Protein AF-A0A812X674-F1 (afdb_monomer_lite)

Secondary structure (DSSP, 8-state):
---TTS-TT-EEEEEEEEEEEESTT-S-EEEEEEEEEEEEEGGGTEEEEEEEEEEEE--TTSTTTTSPPPSS-HHHHHHHHHHH---S-GGGG---

pLDDT: mean 86.07, std 13.34, range [55.0, 98.06]

Sequence (96 aa):
MEVPHLPATARCLAGIGEQTVAKFREDRGNRVRIHAAAIRLPDVSTDILITLNDPVHVDPDSSSAEAPVPSEPAEDVFRMLLRSFRITDWGLFGEG

Radius of gyration: 17.02 Å; chains: 1; bounding box: 37×28×46 Å

Foldseek 3Di:
DDQPQDDPQKDKDKDKDWDFDDPPPDPFTWIKIKTWMWIDDVVLRDIDIDIDIQGPGGRCPDPCNPPDHDPDDSVVVVVVCSHPDHDPDPCVSPDD

Structure (mmCIF, N/CA/C/O backbone):
data_AF-A0A812X674-F1
#
_entry.id   AF-A0A812X674-F1
#
loop_
_atom_site.group_PDB
_atom_site.id
_atom_site.type_symbol
_atom_site.label_atom_id
_atom_site.label_alt_id
_atom_site.label_comp_id
_atom_site.label_asym_id
_atom_site.label_entity_id
_atom_site.label_seq_id
_atom_site.pdbx_PDB_ins_code
_atom_site.Cartn_x
_atom_site.Cartn_y
_atom_site.Cartn_z
_atom_site.occupancy
_atom_site.B_iso_or_equiv
_atom_site.auth_seq_id
_atom_site.auth_comp_id
_atom_site.auth_asym_id
_atom_site.auth_atom_id
_atom_site.pdbx_PDB_model_num
ATOM 1 N N . MET A 1 1 ? -4.366 -9.784 -0.457 1.00 69.62 1 MET A N 1
ATOM 2 C CA . MET A 1 1 ? -3.163 -9.824 0.404 1.00 69.62 1 MET A CA 1
ATOM 3 C C . MET A 1 1 ? -3.586 -9.538 1.830 1.00 69.62 1 MET A C 1
ATOM 5 O O . MET A 1 1 ? -4.564 -8.825 2.013 1.00 69.62 1 MET A O 1
ATOM 9 N N . GLU A 1 2 ? -2.925 -10.139 2.812 1.00 84.62 2 GLU A N 1
ATOM 10 C CA . GLU A 1 2 ? -3.376 -10.130 4.209 1.00 84.62 2 GLU A CA 1
ATOM 11 C C . GLU A 1 2 ? -2.681 -9.038 5.027 1.00 84.62 2 GLU A C 1
ATOM 13 O O . GLU A 1 2 ? -1.499 -8.770 4.826 1.00 84.62 2 GLU A O 1
ATOM 18 N N . VAL A 1 3 ? -3.427 -8.446 5.963 1.00 93.69 3 VAL A N 1
ATOM 19 C CA . VAL A 1 3 ? -2.968 -7.451 6.948 1.00 93.69 3 VAL A CA 1
ATOM 20 C C . VAL A 1 3 ? -3.376 -7.929 8.351 1.00 93.69 3 VAL A C 1
ATOM 22 O O . VAL A 1 3 ? -4.321 -7.412 8.944 1.00 93.69 3 VAL A O 1
ATOM 25 N N . PRO A 1 4 ? -2.732 -8.992 8.867 1.00 96.31 4 PRO A N 1
ATOM 26 C CA . PRO A 1 4 ? -3.245 -9.789 9.988 1.00 96.31 4 PRO A CA 1
ATOM 27 C C . PRO A 1 4 ? -3.259 -9.053 11.334 1.00 96.31 4 PRO A C 1
ATOM 29 O O . PRO A 1 4 ? -3.889 -9.519 12.278 1.00 96.31 4 PRO A O 1
ATOM 32 N N . HIS A 1 5 ? -2.565 -7.920 11.438 1.00 97.25 5 HIS A N 1
ATOM 33 C CA . HIS A 1 5 ? -2.473 -7.130 12.666 1.00 97.25 5 HIS A CA 1
ATOM 34 C C . HIS A 1 5 ? -3.416 -5.919 12.684 1.00 97.25 5 HIS A C 1
ATOM 36 O O . HIS A 1 5 ? -3.292 -5.064 13.561 1.00 97.25 5 HIS A O 1
ATOM 42 N N . LEU A 1 6 ? -4.337 -5.827 11.721 1.00 96.44 6 LEU A N 1
ATOM 43 C CA . LEU A 1 6 ? -5.367 -4.792 11.681 1.00 96.44 6 LEU A CA 1
ATOM 44 C C . LEU A 1 6 ? -6.723 -5.334 12.165 1.00 96.44 6 LEU A C 1
ATOM 46 O O . LEU A 1 6 ? -6.955 -6.544 12.112 1.00 96.44 6 LEU A O 1
ATOM 50 N N . PRO A 1 7 ? -7.636 -4.459 12.628 1.00 95.44 7 PRO A N 1
ATOM 51 C CA . PRO A 1 7 ? -8.975 -4.859 13.049 1.00 95.44 7 PRO A CA 1
ATOM 52 C C . PRO A 1 7 ? -9.740 -5.586 11.938 1.00 95.44 7 PRO A C 1
ATOM 54 O O . PRO A 1 7 ? -9.560 -5.303 10.755 1.00 95.44 7 PRO A O 1
ATOM 57 N N . ALA A 1 8 ? -10.671 -6.470 12.305 1.00 95.12 8 ALA A N 1
ATOM 58 C CA . ALA A 1 8 ? -11.497 -7.212 11.341 1.00 95.12 8 ALA A CA 1
ATOM 59 C C . ALA A 1 8 ? -12.391 -6.307 10.458 1.00 95.12 8 ALA A C 1
ATOM 61 O O . ALA A 1 8 ? -12.879 -6.721 9.401 1.00 95.12 8 ALA A O 1
ATOM 62 N N . THR A 1 9 ? -12.615 -5.063 10.882 1.00 96.06 9 THR A N 1
ATOM 63 C CA . THR A 1 9 ? -13.310 -4.007 10.132 1.00 96.06 9 THR A CA 1
ATOM 64 C C . THR A 1 9 ? -12.452 -3.422 9.009 1.00 96.06 9 THR A C 1
ATOM 66 O O . THR A 1 9 ? -13.003 -2.903 8.036 1.00 96.06 9 THR A O 1
ATOM 69 N N . ALA A 1 10 ? -11.124 -3.556 9.079 1.00 96.56 10 ALA A N 1
ATOM 70 C CA . ALA A 1 10 ? -10.218 -3.065 8.055 1.00 96.56 10 ALA A CA 1
ATOM 71 C C . ALA A 1 10 ? -10.444 -3.780 6.715 1.00 96.56 10 ALA A C 1
ATOM 73 O O . ALA A 1 10 ? -10.820 -4.957 6.645 1.00 96.56 10 ALA A O 1
ATOM 74 N N . ARG A 1 11 ? -10.214 -3.063 5.615 1.00 95.88 11 ARG A N 1
ATOM 75 C CA . ARG A 1 11 ? -10.278 -3.617 4.255 1.00 95.88 11 ARG A CA 1
ATOM 76 C C . ARG A 1 11 ? -8.993 -3.284 3.530 1.00 95.88 11 ARG A C 1
ATOM 78 O O . ARG A 1 11 ? -8.599 -2.129 3.511 1.00 95.88 11 ARG A O 1
ATOM 85 N N . CYS A 1 12 ? -8.363 -4.283 2.924 1.00 96.69 12 CYS A N 1
ATOM 86 C CA . CYS A 1 12 ? -7.130 -4.113 2.165 1.00 96.69 12 CYS A CA 1
ATOM 87 C C . CYS A 1 12 ? -7.355 -4.551 0.718 1.00 96.69 12 CYS A C 1
ATOM 89 O O . CYS A 1 12 ? -7.704 -5.704 0.456 1.00 96.69 12 CYS A O 1
ATOM 91 N N . LEU A 1 13 ? -7.147 -3.626 -0.214 1.00 97.06 13 LEU A N 1
ATOM 92 C CA . LEU A 1 13 ? -7.087 -3.888 -1.646 1.00 97.06 13 LEU A CA 1
ATOM 93 C C . LEU A 1 13 ? -5.645 -3.710 -2.085 1.00 97.06 13 LEU A C 1
ATOM 95 O O . LEU A 1 13 ? -5.045 -2.681 -1.795 1.00 97.06 13 LEU A O 1
ATOM 99 N N . ALA A 1 14 ? -5.092 -4.691 -2.787 1.00 96.19 14 ALA A N 1
ATOM 100 C CA . ALA A 1 14 ? -3.734 -4.607 -3.296 1.00 96.19 14 ALA A CA 1
ATOM 101 C C . ALA A 1 14 ? -3.693 -4.942 -4.781 1.00 96.19 14 ALA A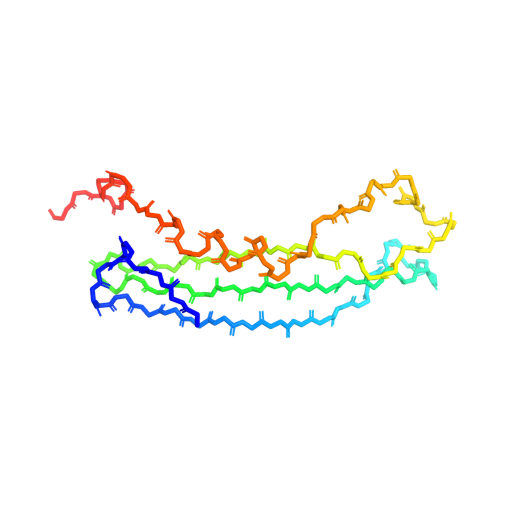 C 1
ATOM 103 O O . ALA A 1 14 ? -4.450 -5.790 -5.254 1.00 96.19 14 ALA A O 1
ATOM 104 N N . GLY A 1 15 ? -2.794 -4.277 -5.495 1.00 95.38 15 GLY A N 1
ATOM 105 C CA . GLY A 1 15 ? -2.618 -4.430 -6.926 1.00 95.38 15 GLY A CA 1
ATOM 106 C C . GLY A 1 15 ? -1.205 -4.077 -7.357 1.00 95.38 15 GLY A C 1
ATOM 107 O O . GLY A 1 15 ? -0.409 -3.536 -6.589 1.00 95.38 15 GLY A O 1
ATOM 108 N N . ILE A 1 16 ? -0.906 -4.413 -8.603 1.00 95.75 16 ILE A N 1
ATOM 109 C CA . ILE A 1 16 ? 0.367 -4.119 -9.246 1.00 95.75 16 ILE A CA 1
ATOM 110 C C . ILE A 1 16 ? 0.043 -3.398 -10.550 1.00 95.75 16 ILE A C 1
ATOM 112 O O . ILE A 1 16 ? -0.824 -3.839 -11.303 1.00 95.75 16 ILE A O 1
ATOM 116 N N . GLY A 1 17 ? 0.723 -2.288 -10.798 1.00 93.88 17 GLY A N 1
ATOM 117 C CA . GLY A 1 17 ? 0.649 -1.543 -12.049 1.00 93.88 17 GLY A CA 1
ATOM 118 C C . GLY A 1 17 ? 2.044 -1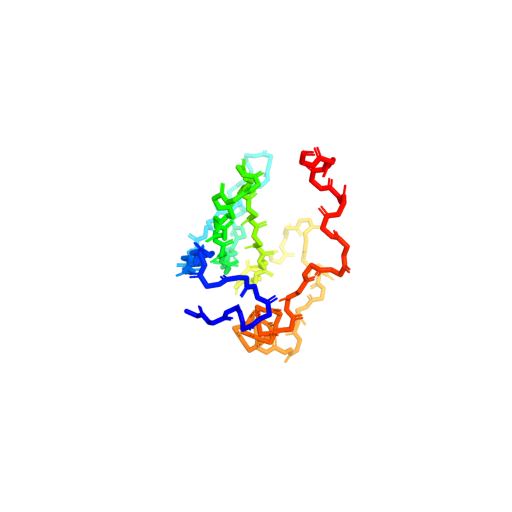.276 -12.588 1.00 93.88 17 GLY A C 1
ATOM 119 O O . GLY A 1 17 ? 3.020 -1.352 -11.851 1.00 93.88 17 GLY A O 1
ATOM 120 N N . GLU A 1 18 ? 2.155 -0.956 -13.869 1.00 92.06 18 GLU A N 1
ATOM 121 C CA . GLU A 1 18 ? 3.407 -0.495 -14.460 1.00 92.06 18 GLU A CA 1
ATOM 122 C C . GLU A 1 18 ? 3.177 0.865 -15.107 1.00 92.06 18 GLU A C 1
ATOM 124 O O . GLU A 1 18 ? 2.151 1.092 -15.749 1.00 92.06 18 GLU A O 1
ATOM 129 N N . GLN A 1 19 ? 4.126 1.773 -14.919 1.00 88.50 19 GLN A N 1
ATOM 130 C CA . GLN A 1 19 ? 4.102 3.106 -15.497 1.00 88.50 19 GLN A CA 1
ATOM 131 C C . GLN A 1 19 ? 5.411 3.390 -16.228 1.00 88.50 19 GLN A C 1
ATOM 133 O O . GLN A 1 19 ? 6.486 2.966 -15.803 1.00 88.50 19 GLN A O 1
ATOM 138 N N . THR A 1 20 ? 5.316 4.145 -17.319 1.00 84.81 20 THR A N 1
ATOM 139 C CA . THR A 1 20 ? 6.481 4.736 -17.983 1.00 84.81 20 THR A CA 1
ATOM 140 C C . THR A 1 20 ? 6.594 6.183 -17.529 1.00 84.81 20 THR A C 1
ATOM 142 O O . THR A 1 20 ? 5.669 6.969 -17.728 1.00 84.81 20 THR A O 1
ATOM 145 N N . VAL A 1 21 ? 7.710 6.526 -16.890 1.00 78.69 21 VAL A N 1
ATOM 146 C CA . VAL A 1 21 ? 7.964 7.852 -16.326 1.00 78.69 21 VAL A CA 1
ATOM 147 C C . VAL A 1 21 ? 9.113 8.499 -17.084 1.00 78.69 21 VAL A C 1
ATOM 149 O O . VAL A 1 21 ? 10.253 8.049 -16.996 1.00 78.69 21 VAL A O 1
ATOM 152 N N . ALA A 1 22 ? 8.809 9.580 -17.798 1.00 70.50 22 ALA A N 1
ATOM 153 C CA . ALA A 1 22 ? 9.800 10.470 -18.387 1.00 70.50 22 ALA A CA 1
ATOM 154 C C . ALA A 1 22 ? 9.943 11.719 -17.507 1.00 70.50 22 ALA A C 1
ATOM 156 O O . ALA A 1 22 ? 8.948 12.364 -17.165 1.00 70.50 22 ALA A O 1
ATOM 157 N N . LYS A 1 23 ? 11.173 12.075 -17.124 1.00 63.47 23 LYS A N 1
ATOM 158 C CA . LYS A 1 23 ? 11.448 13.360 -16.464 1.00 63.47 23 LYS A CA 1
ATOM 159 C C . LYS A 1 23 ? 11.667 14.437 -17.545 1.00 63.47 23 LYS A C 1
ATOM 161 O O . LYS A 1 23 ? 12.161 14.149 -18.626 1.00 63.47 23 LYS A O 1
ATOM 166 N N . PHE A 1 24 ? 11.248 15.675 -17.274 1.00 58.34 24 PHE A N 1
ATOM 167 C CA . PHE A 1 24 ? 11.587 16.884 -18.056 1.00 58.34 24 PHE A CA 1
ATOM 168 C C . PHE A 1 24 ? 11.294 16.898 -19.577 1.00 58.34 24 PHE A C 1
ATOM 170 O O . PHE A 1 24 ? 11.919 17.674 -20.292 1.00 58.34 24 PHE A O 1
ATOM 177 N N . ARG A 1 25 ? 10.295 16.146 -20.071 1.00 56.25 25 ARG A N 1
ATOM 178 C CA . ARG A 1 25 ? 9.970 16.013 -21.518 1.00 56.25 25 ARG A CA 1
ATOM 179 C C . ARG A 1 25 ? 11.065 15.340 -22.358 1.00 56.25 25 ARG A C 1
ATOM 181 O O . ARG A 1 25 ? 11.103 15.526 -23.570 1.00 56.25 25 ARG A O 1
ATOM 188 N N . GLU A 1 26 ? 11.943 14.568 -21.739 1.00 56.09 26 GLU A N 1
ATOM 189 C CA . GLU A 1 26 ? 12.881 13.725 -22.475 1.00 56.09 26 GLU A CA 1
ATOM 190 C C . GLU A 1 26 ? 12.140 12.501 -23.040 1.00 56.09 26 GLU A C 1
ATOM 192 O O . GLU A 1 26 ? 11.275 11.942 -22.368 1.00 56.09 26 GLU A O 1
ATOM 197 N N . ASP A 1 27 ? 12.509 12.021 -24.232 1.00 59.88 27 ASP A N 1
ATOM 198 C CA . ASP A 1 27 ? 11.982 10.772 -24.828 1.00 59.88 27 ASP A CA 1
ATOM 199 C C . ASP A 1 27 ? 12.485 9.495 -24.098 1.00 59.88 27 ASP A C 1
ATOM 201 O O . ASP A 1 27 ? 12.449 8.385 -24.627 1.00 59.88 27 ASP A O 1
ATOM 205 N N . ARG A 1 28 ? 12.978 9.650 -22.863 1.00 64.25 28 ARG A N 1
ATOM 206 C CA . ARG A 1 28 ? 13.695 8.660 -22.050 1.00 64.25 28 ARG A CA 1
ATOM 207 C C . ARG A 1 28 ? 12.779 8.165 -20.928 1.00 64.25 28 ARG A C 1
ATOM 209 O O . ARG A 1 28 ? 12.764 8.701 -19.819 1.00 64.25 28 ARG A O 1
ATOM 216 N N . GLY A 1 29 ? 11.938 7.183 -21.242 1.00 68.12 29 GLY A N 1
ATOM 217 C CA . GLY A 1 29 ? 10.957 6.634 -20.305 1.00 68.12 29 GLY A CA 1
ATOM 218 C C . GLY A 1 29 ? 11.533 5.526 -19.423 1.00 68.12 29 GLY A C 1
ATOM 219 O O . GLY A 1 29 ? 11.761 4.416 -19.898 1.00 68.12 29 GLY A O 1
ATOM 220 N N . ASN A 1 30 ? 11.674 5.777 -18.120 1.00 77.62 30 ASN A N 1
ATOM 221 C CA . ASN A 1 30 ? 11.962 4.718 -17.152 1.00 77.62 30 ASN A CA 1
ATOM 222 C C . ASN A 1 30 ? 10.681 3.924 -16.877 1.00 77.62 30 ASN A C 1
ATOM 224 O O . ASN A 1 30 ? 9.644 4.508 -16.552 1.00 77.62 30 ASN A O 1
ATOM 228 N N . ARG A 1 31 ? 10.736 2.595 -16.984 1.00 84.00 31 ARG A N 1
ATOM 229 C CA . ARG A 1 31 ? 9.600 1.727 -16.647 1.00 84.00 31 ARG A CA 1
ATOM 230 C C . ARG A 1 31 ? 9.696 1.331 -15.187 1.00 84.00 31 ARG A C 1
ATOM 232 O O . ARG A 1 31 ? 10.675 0.718 -14.762 1.00 84.00 31 ARG A O 1
ATOM 239 N N . VAL A 1 32 ? 8.663 1.665 -14.429 1.00 88.38 32 VAL A N 1
ATOM 240 C CA . VAL A 1 32 ? 8.570 1.375 -13.001 1.00 88.38 32 VAL A CA 1
ATOM 241 C C . VAL A 1 32 ? 7.305 0.573 -12.765 1.00 88.38 32 VAL A C 1
ATOM 243 O O . VAL A 1 32 ? 6.203 1.021 -13.084 1.00 88.38 32 VAL A O 1
ATOM 246 N N . ARG A 1 33 ? 7.461 -0.613 -12.190 1.00 92.31 33 ARG A N 1
ATOM 247 C CA . ARG A 1 33 ? 6.361 -1.374 -11.619 1.00 92.31 33 ARG A CA 1
ATOM 248 C C . ARG A 1 33 ? 6.081 -0.823 -10.228 1.00 92.31 33 ARG A C 1
ATOM 250 O O . ARG A 1 33 ? 6.991 -0.528 -9.465 1.00 92.31 33 ARG A O 1
ATOM 257 N N . ILE A 1 34 ? 4.814 -0.646 -9.900 1.00 94.56 34 ILE A N 1
ATOM 258 C CA . ILE A 1 34 ? 4.364 -0.189 -8.594 1.00 94.56 34 ILE A CA 1
ATOM 259 C C . ILE A 1 34 ? 3.512 -1.291 -7.996 1.00 94.56 34 ILE A C 1
ATOM 261 O O . ILE A 1 34 ? 2.477 -1.658 -8.552 1.00 94.56 34 ILE A O 1
ATOM 265 N N . HIS A 1 35 ? 3.923 -1.771 -6.831 1.00 96.31 35 HIS A N 1
ATOM 266 C CA . HIS A 1 35 ? 3.061 -2.544 -5.955 1.00 96.31 35 HIS A CA 1
ATOM 267 C C . HIS A 1 35 ? 2.336 -1.564 -5.034 1.00 96.31 35 HIS A C 1
ATOM 269 O O . HIS A 1 35 ? 2.981 -0.753 -4.371 1.00 96.31 35 HIS A O 1
ATOM 275 N N . ALA A 1 36 ? 1.008 -1.608 -5.005 1.00 97.44 36 ALA A N 1
ATOM 276 C CA . ALA A 1 36 ? 0.192 -0.691 -4.221 1.00 97.44 36 ALA A CA 1
ATOM 277 C C . ALA A 1 36 ? -0.812 -1.449 -3.352 1.00 97.44 36 ALA A C 1
ATOM 279 O O . ALA A 1 36 ? -1.364 -2.470 -3.765 1.00 97.44 36 ALA A O 1
ATOM 280 N N . ALA A 1 37 ? -1.061 -0.935 -2.150 1.00 98.06 37 ALA A N 1
ATOM 281 C CA . ALA A 1 37 ? -2.100 -1.418 -1.254 1.00 98.06 37 ALA A CA 1
ATOM 282 C C . ALA A 1 37 ? -2.849 -0.236 -0.638 1.00 98.06 37 ALA A C 1
ATOM 284 O O . ALA A 1 37 ? -2.239 0.635 -0.023 1.00 98.06 37 ALA A O 1
ATOM 285 N N . ALA A 1 38 ? -4.168 -0.230 -0.802 1.00 98.06 38 ALA A N 1
ATOM 286 C CA . ALA A 1 38 ? -5.085 0.689 -0.154 1.00 98.06 38 ALA A CA 1
ATOM 287 C C . ALA A 1 38 ? -5.761 -0.033 1.016 1.00 98.06 38 ALA A C 1
ATOM 289 O O . ALA A 1 38 ? -6.484 -1.016 0.822 1.00 98.06 38 ALA A O 1
ATOM 290 N N . ILE A 1 39 ? -5.512 0.452 2.228 1.00 98.00 39 ILE A N 1
ATOM 291 C CA . ILE A 1 39 ? -6.060 -0.077 3.472 1.00 98.00 39 ILE A CA 1
ATOM 292 C C . ILE A 1 39 ? -7.038 0.952 4.034 1.00 98.00 39 ILE A C 1
ATOM 294 O O . ILE A 1 39 ? -6.639 2.046 4.417 1.00 98.00 39 ILE A O 1
ATOM 298 N N . ARG A 1 40 ? -8.316 0.591 4.107 1.00 97.75 40 ARG A N 1
ATOM 299 C CA . ARG A 1 40 ? -9.357 1.383 4.767 1.00 97.75 40 ARG A CA 1
ATOM 300 C C . ARG A 1 40 ? -9.487 0.973 6.225 1.00 97.75 40 ARG A C 1
ATOM 302 O O . ARG A 1 40 ? -9.618 -0.221 6.506 1.00 97.75 40 ARG A O 1
ATOM 309 N N . LEU A 1 41 ? -9.534 1.960 7.116 1.00 97.31 41 LEU A N 1
ATOM 310 C CA . LEU A 1 41 ? -9.800 1.824 8.549 1.00 97.31 41 LEU A CA 1
ATOM 311 C C . LEU A 1 41 ? -11.092 2.587 8.898 1.00 97.31 41 LEU A C 1
ATOM 313 O O . LEU A 1 41 ? -11.026 3.756 9.284 1.00 97.31 41 LEU A O 1
ATOM 317 N N . PRO A 1 42 ? -12.277 1.962 8.737 1.00 96.12 42 PRO A N 1
ATOM 318 C CA . PRO A 1 42 ? -13.561 2.648 8.900 1.00 96.12 42 PRO A CA 1
ATOM 319 C C . PRO A 1 42 ? -13.764 3.247 10.294 1.00 96.12 42 PRO A C 1
ATOM 321 O O . PRO A 1 42 ? -14.271 4.358 10.404 1.00 96.12 42 PRO A O 1
ATOM 324 N N . ASP A 1 43 ? -13.312 2.544 11.334 1.00 94.88 43 ASP A N 1
ATOM 325 C CA . ASP A 1 43 ? -13.521 2.926 12.738 1.00 94.88 43 ASP A CA 1
ATOM 326 C C . ASP A 1 43 ? -12.832 4.252 13.105 1.00 94.88 43 ASP A C 1
ATOM 328 O O . ASP A 1 43 ? -13.241 4.920 14.047 1.00 94.88 43 ASP A O 1
ATOM 332 N N . VAL A 1 44 ? -11.817 4.651 12.331 1.00 96.00 44 VAL A N 1
ATOM 333 C CA . VAL A 1 44 ? -11.061 5.905 12.500 1.00 96.00 44 VAL A CA 1
ATOM 334 C C . VAL A 1 44 ? -11.076 6.770 11.234 1.00 96.00 44 VAL A C 1
ATOM 336 O O . VAL A 1 44 ? -10.238 7.652 11.064 1.00 96.00 44 VAL A O 1
ATOM 339 N N . SER A 1 45 ? -12.004 6.498 10.306 1.00 95.69 45 SER A N 1
ATOM 340 C CA . SER A 1 45 ? -12.206 7.260 9.061 1.00 95.69 45 SER A CA 1
ATOM 341 C C . SER A 1 45 ? -10.919 7.566 8.273 1.00 95.69 45 SER A C 1
ATOM 343 O O . SER A 1 45 ? -10.785 8.639 7.687 1.00 95.69 45 SER A O 1
ATOM 345 N N . THR A 1 46 ? -9.967 6.628 8.253 1.00 96.94 46 THR A N 1
ATOM 346 C CA . THR A 1 46 ? -8.636 6.830 7.658 1.00 96.94 46 THR A CA 1
ATOM 347 C C . THR A 1 46 ? -8.354 5.820 6.549 1.00 96.94 46 THR A C 1
ATOM 349 O O . THR A 1 46 ? -8.641 4.629 6.688 1.00 96.94 46 THR A O 1
ATOM 352 N N . ASP A 1 47 ? -7.723 6.298 5.475 1.00 97.50 47 ASP A N 1
ATOM 353 C CA . ASP A 1 47 ? -7.195 5.480 4.384 1.00 97.50 47 ASP A CA 1
ATOM 354 C C . ASP A 1 47 ? -5.659 5.515 4.398 1.00 97.50 47 ASP A C 1
ATOM 356 O O . ASP A 1 47 ? -5.050 6.583 4.441 1.00 97.50 47 ASP A O 1
ATOM 360 N N . ILE A 1 48 ? -5.026 4.344 4.330 1.00 97.56 48 ILE A N 1
ATOM 361 C CA . ILE A 1 48 ? -3.572 4.180 4.249 1.00 97.56 48 ILE A CA 1
ATOM 362 C C . ILE A 1 48 ? -3.226 3.651 2.858 1.00 97.56 48 ILE A C 1
ATOM 364 O O . ILE A 1 48 ? -3.694 2.584 2.460 1.00 97.56 48 ILE A O 1
ATOM 368 N N . LEU A 1 49 ? -2.378 4.378 2.130 1.00 98.00 49 LEU A N 1
ATOM 369 C CA . LEU A 1 49 ? -1.822 3.946 0.849 1.00 98.00 49 LEU A CA 1
ATOM 370 C C . LEU A 1 49 ? -0.349 3.573 1.029 1.00 98.00 49 LEU A C 1
ATOM 372 O O . LEU A 1 49 ? 0.468 4.412 1.400 1.00 98.00 49 LEU A O 1
ATOM 376 N N . ILE A 1 50 ? -0.012 2.321 0.733 1.00 97.12 50 ILE A N 1
ATOM 377 C CA . ILE A 1 50 ? 1.363 1.819 0.740 1.00 97.12 50 ILE A CA 1
ATOM 378 C C . ILE A 1 50 ? 1.776 1.558 -0.704 1.00 97.12 50 ILE A C 1
ATOM 380 O O . ILE A 1 50 ? 1.084 0.829 -1.415 1.00 97.12 50 ILE A O 1
ATOM 384 N N . THR A 1 51 ? 2.912 2.115 -1.124 1.00 96.44 51 THR A N 1
ATOM 385 C CA . THR A 1 51 ? 3.487 1.892 -2.457 1.00 96.44 51 THR A CA 1
ATOM 386 C C . THR A 1 51 ? 4.928 1.417 -2.360 1.00 96.44 51 THR A C 1
ATOM 388 O O . THR A 1 51 ? 5.728 2.030 -1.654 1.00 96.44 51 THR A O 1
ATOM 391 N N . LEU A 1 52 ? 5.273 0.384 -3.122 1.00 94.81 52 LEU A N 1
ATOM 392 C CA . LEU A 1 52 ? 6.646 -0.048 -3.357 1.00 94.81 52 LEU A CA 1
ATOM 393 C C . LEU A 1 52 ? 6.961 0.120 -4.845 1.00 94.81 52 LEU A C 1
ATOM 395 O O . LEU A 1 52 ? 6.269 -0.434 -5.700 1.00 94.81 52 LEU A O 1
ATOM 399 N N . ASN A 1 53 ? 7.990 0.917 -5.133 1.00 92.00 53 ASN A N 1
ATOM 400 C CA . ASN A 1 53 ? 8.472 1.165 -6.488 1.00 92.00 53 ASN A CA 1
ATOM 401 C C . ASN A 1 53 ? 9.531 0.118 -6.846 1.00 92.00 53 ASN A C 1
ATOM 403 O O . ASN A 1 53 ? 10.540 0.002 -6.157 1.00 92.00 53 ASN A O 1
ATOM 407 N N . ASP A 1 54 ? 9.287 -0.604 -7.930 1.00 90.31 54 ASP A N 1
ATOM 408 C CA . ASP A 1 54 ? 10.116 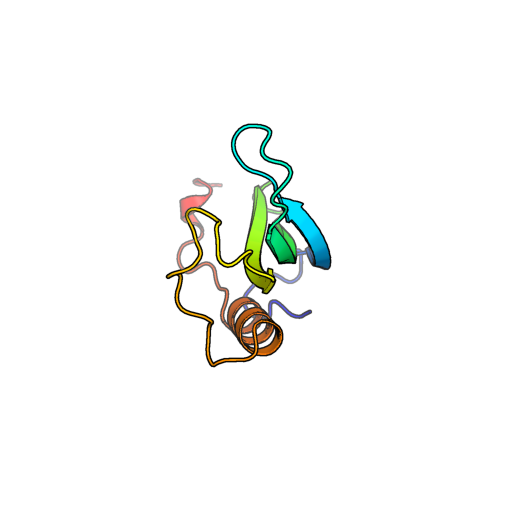-1.671 -8.483 1.00 90.31 54 ASP A CA 1
ATOM 409 C C . ASP A 1 54 ? 10.591 -1.248 -9.887 1.00 90.31 54 ASP A C 1
ATOM 411 O O . ASP A 1 54 ? 9.824 -1.323 -10.855 1.00 90.31 54 ASP A O 1
ATOM 415 N N . PRO A 1 55 ? 11.811 -0.695 -10.025 1.00 86.50 55 PRO A N 1
ATOM 416 C CA . PRO A 1 55 ? 12.346 -0.302 -11.324 1.00 86.50 55 PRO A CA 1
ATOM 417 C C . PRO A 1 55 ? 12.495 -1.523 -12.243 1.00 86.50 55 PRO A C 1
ATOM 419 O O . PRO A 1 55 ? 13.277 -2.426 -11.971 1.00 86.50 55 PRO A O 1
ATOM 422 N N . VAL A 1 56 ? 11.769 -1.537 -13.364 1.00 80.75 56 VAL A N 1
ATOM 423 C CA . VAL A 1 56 ? 11.817 -2.628 -14.358 1.00 80.75 56 VAL A CA 1
ATOM 424 C C . VAL A 1 56 ? 12.832 -2.322 -15.452 1.00 80.75 56 VAL A C 1
ATOM 426 O O . VAL A 1 56 ? 13.520 -3.212 -15.946 1.00 80.75 56 VAL A O 1
ATOM 429 N N . HIS A 1 57 ? 12.908 -1.054 -15.852 1.00 76.44 57 HIS A N 1
ATOM 430 C CA . HIS A 1 57 ? 13.890 -0.570 -16.807 1.00 76.44 57 HIS A CA 1
ATOM 431 C C . HIS A 1 57 ? 14.281 0.861 -16.462 1.00 76.44 57 HIS A C 1
ATOM 433 O O . HIS A 1 57 ? 13.420 1.737 -16.344 1.00 76.44 57 HIS A O 1
ATOM 439 N N . VAL A 1 58 ? 15.584 1.083 -16.335 1.00 71.56 58 VAL A N 1
ATOM 440 C CA . VAL A 1 58 ? 16.185 2.404 -16.190 1.00 71.56 58 VAL A CA 1
ATOM 441 C C . VAL A 1 58 ? 16.985 2.658 -17.459 1.00 71.56 58 VAL A C 1
ATOM 443 O O . VAL A 1 58 ? 17.859 1.859 -17.796 1.00 71.56 58 VAL A O 1
ATOM 446 N N . ASP A 1 59 ? 16.659 3.729 -18.181 1.00 68.88 59 ASP A N 1
ATOM 447 C CA . ASP A 1 59 ? 17.411 4.112 -19.373 1.00 68.88 59 ASP A CA 1
ATOM 448 C C . ASP A 1 59 ? 18.859 4.458 -18.950 1.00 68.88 59 ASP A C 1
ATOM 450 O O . ASP A 1 59 ? 19.026 5.224 -17.986 1.00 68.88 59 ASP A O 1
ATOM 454 N N . PRO A 1 60 ? 19.893 3.899 -19.614 1.00 68.62 60 PRO A N 1
ATOM 455 C CA . PRO A 1 60 ? 21.300 4.116 -19.262 1.00 68.62 60 PRO A CA 1
ATOM 456 C C . PRO A 1 60 ? 21.737 5.581 -19.299 1.00 68.62 60 PRO A C 1
ATOM 458 O O . PRO A 1 60 ? 22.665 5.955 -18.590 1.00 68.62 60 PRO A O 1
ATOM 461 N N . ASP A 1 61 ? 21.064 6.404 -20.104 1.00 69.12 61 ASP A N 1
ATOM 462 C CA . ASP A 1 61 ? 21.343 7.834 -20.228 1.00 69.12 61 ASP A CA 1
ATOM 463 C C . ASP A 1 61 ? 20.426 8.680 -19.324 1.00 69.12 61 ASP A C 1
ATOM 465 O O . ASP A 1 61 ? 20.481 9.911 -19.349 1.00 69.12 61 ASP A O 1
ATOM 469 N N . SER A 1 62 ? 19.551 8.052 -18.526 1.00 64.94 62 SER A N 1
ATOM 470 C CA . SER A 1 62 ? 18.710 8.778 -17.574 1.00 64.94 62 SER A CA 1
ATOM 471 C C . SER A 1 62 ? 19.503 9.224 -16.348 1.00 64.94 62 SER A C 1
ATOM 473 O O . SER A 1 62 ? 20.402 8.541 -15.862 1.00 64.94 62 SER A O 1
ATOM 475 N N . SER A 1 63 ? 19.062 10.323 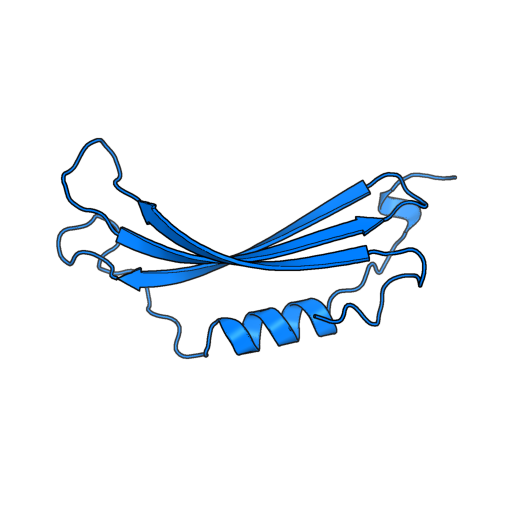-15.735 1.00 66.19 63 SER A N 1
ATOM 476 C CA . SER A 1 63 ? 19.579 10.819 -14.444 1.00 66.19 63 SER A CA 1
ATOM 477 C C . SER A 1 63 ? 19.497 9.821 -13.273 1.00 66.19 63 SER A C 1
ATOM 479 O O . SER A 1 63 ? 19.896 10.147 -12.160 1.00 66.19 63 SER A O 1
ATOM 481 N N . SER A 1 64 ? 18.919 8.634 -13.473 1.00 64.69 64 SER A N 1
ATOM 482 C CA . SER A 1 64 ? 18.772 7.583 -12.461 1.00 64.69 64 SER A CA 1
ATOM 483 C C . SER A 1 64 ? 19.533 6.299 -12.817 1.00 64.69 64 SER A C 1
ATOM 485 O O . SER A 1 64 ? 19.343 5.299 -12.135 1.00 64.69 64 SER A O 1
ATOM 487 N N . ALA A 1 65 ? 20.400 6.323 -13.838 1.00 64.69 65 ALA A N 1
ATOM 488 C CA . ALA A 1 65 ? 21.149 5.161 -14.326 1.00 64.69 65 ALA A CA 1
ATOM 489 C C . ALA A 1 65 ? 22.042 4.481 -13.270 1.00 64.69 65 ALA A C 1
ATOM 491 O O . ALA A 1 65 ? 22.243 3.272 -13.330 1.00 64.69 65 ALA A O 1
ATOM 492 N N . GLU A 1 66 ? 22.535 5.225 -12.276 1.00 67.56 66 GLU A N 1
ATOM 493 C CA . GLU A 1 66 ? 23.358 4.683 -11.180 1.00 67.56 66 GLU A CA 1
ATOM 494 C C . GLU A 1 66 ? 22.538 4.204 -9.967 1.00 67.56 66 GLU A C 1
ATOM 496 O O . GLU A 1 66 ? 23.105 3.827 -8.940 1.00 67.56 66 GLU A O 1
ATOM 501 N N . ALA A 1 67 ? 21.201 4.225 -10.040 1.00 68.56 67 ALA A N 1
ATOM 502 C CA . ALA A 1 67 ? 20.368 3.768 -8.935 1.00 68.56 67 ALA A CA 1
ATOM 503 C C . ALA A 1 67 ? 20.582 2.260 -8.685 1.00 68.56 67 ALA A C 1
ATOM 505 O O . ALA A 1 67 ? 20.508 1.470 -9.631 1.00 68.56 67 ALA A O 1
ATOM 506 N N . PRO A 1 68 ? 20.807 1.829 -7.428 1.00 66.81 68 PRO A N 1
ATOM 507 C CA . PRO A 1 68 ? 20.961 0.416 -7.112 1.00 66.81 68 PRO A CA 1
ATOM 508 C C . PRO A 1 68 ? 19.721 -0.374 -7.532 1.00 66.81 68 PRO A C 1
ATOM 510 O O . PRO A 1 68 ? 18.601 -0.024 -7.153 1.00 66.81 68 PRO A O 1
ATOM 513 N N . VAL A 1 69 ? 19.921 -1.459 -8.280 1.00 66.94 69 VAL A N 1
ATOM 514 C CA . VAL A 1 69 ? 18.853 -2.424 -8.558 1.00 66.94 69 VAL A CA 1
ATOM 515 C C . VAL A 1 69 ? 18.676 -3.292 -7.308 1.00 66.94 69 VAL A C 1
ATOM 517 O O . VAL A 1 69 ? 19.656 -3.902 -6.866 1.00 66.94 69 VAL A O 1
ATOM 520 N N . PRO A 1 70 ? 17.476 -3.351 -6.704 1.00 68.44 70 PRO A N 1
ATOM 521 C CA . PRO A 1 70 ? 17.237 -4.198 -5.541 1.00 68.44 70 PRO A CA 1
ATOM 522 C C . PRO A 1 70 ? 17.537 -5.669 -5.857 1.00 68.44 70 PRO A C 1
ATOM 524 O O . PRO A 1 70 ? 17.141 -6.177 -6.904 1.00 68.44 70 PRO A O 1
ATOM 527 N N . SER A 1 71 ? 18.225 -6.366 -4.950 1.00 68.69 71 SER A N 1
ATOM 528 C CA . SER A 1 71 ? 18.535 -7.797 -5.103 1.00 68.69 71 SER A CA 1
ATOM 529 C C . SER A 1 71 ? 17.382 -8.718 -4.697 1.00 68.69 71 SER A C 1
ATOM 531 O O . SER A 1 71 ? 17.372 -9.892 -5.060 1.00 68.69 71 SER A O 1
ATOM 533 N N . GLU A 1 72 ? 16.438 -8.209 -3.906 1.00 78.62 72 GLU A N 1
ATOM 534 C CA . GLU A 1 72 ? 15.292 -8.965 -3.404 1.00 78.62 72 GLU A CA 1
ATOM 535 C C . GLU A 1 72 ? 14.082 -8.809 -4.334 1.00 78.62 72 GLU A C 1
ATOM 537 O O . GLU A 1 72 ? 13.830 -7.703 -4.823 1.00 78.62 72 GLU A O 1
ATOM 542 N N . PRO A 1 73 ? 13.284 -9.872 -4.557 1.00 87.31 73 PRO A N 1
ATOM 543 C CA . PRO A 1 73 ? 12.052 -9.758 -5.322 1.00 87.31 73 PRO A CA 1
ATOM 544 C C . PRO A 1 73 ? 11.084 -8.773 -4.655 1.00 87.31 73 PRO A C 1
ATOM 546 O O . PRO A 1 73 ? 10.582 -9.014 -3.554 1.00 87.31 73 PRO A O 1
ATOM 549 N N . ALA A 1 74 ? 10.780 -7.676 -5.349 1.00 90.75 74 ALA A N 1
ATOM 550 C CA . ALA A 1 74 ? 9.899 -6.609 -4.875 1.00 90.75 74 ALA A CA 1
ATOM 551 C C . ALA A 1 74 ? 8.541 -7.119 -4.358 1.00 90.75 74 ALA A C 1
ATOM 553 O O . ALA A 1 74 ? 8.008 -6.608 -3.371 1.00 90.75 74 ALA A O 1
ATOM 554 N N . GLU A 1 75 ? 7.994 -8.164 -4.983 1.00 91.81 75 GLU A N 1
ATOM 555 C CA . GLU A 1 75 ? 6.727 -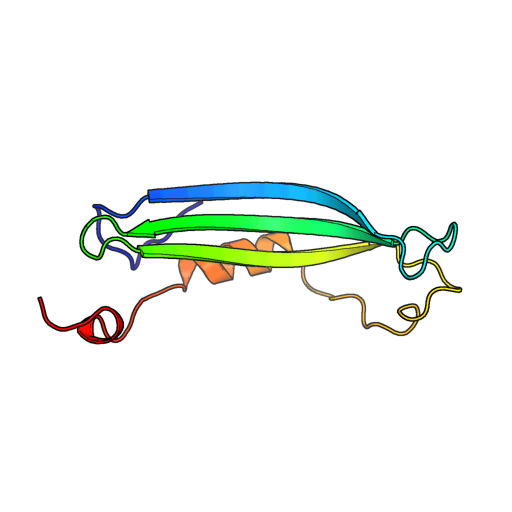8.766 -4.569 1.00 91.81 75 GLU A CA 1
ATOM 556 C C . GLU A 1 75 ? 6.815 -9.467 -3.203 1.00 91.81 75 GLU A C 1
ATOM 558 O O . GLU A 1 75 ? 5.891 -9.358 -2.395 1.00 91.81 75 GLU A O 1
ATOM 563 N N . ASP A 1 76 ? 7.925 -10.153 -2.916 1.00 93.06 76 ASP A N 1
ATOM 564 C CA . ASP A 1 76 ? 8.145 -10.821 -1.629 1.00 93.06 76 ASP A CA 1
ATOM 565 C C . ASP A 1 76 ? 8.304 -9.789 -0.511 1.00 93.06 76 ASP A C 1
ATOM 567 O O . ASP A 1 76 ? 7.654 -9.904 0.534 1.00 93.06 76 ASP A O 1
ATOM 571 N N . VAL A 1 77 ? 9.079 -8.729 -0.770 1.00 94.00 77 VAL A N 1
ATOM 572 C CA . VAL A 1 77 ? 9.236 -7.586 0.141 1.00 94.00 77 VAL A CA 1
ATOM 573 C C . VAL A 1 77 ? 7.882 -6.937 0.421 1.00 94.00 77 VAL A C 1
ATOM 575 O O . VAL A 1 77 ? 7.528 -6.706 1.578 1.00 94.00 77 VAL A O 1
ATOM 578 N N . PHE A 1 78 ? 7.075 -6.698 -0.616 1.00 95.94 78 PHE A N 1
ATOM 579 C CA . PHE A 1 78 ? 5.758 -6.085 -0.465 1.00 95.94 78 PHE A CA 1
ATOM 580 C C . PHE A 1 78 ? 4.790 -6.969 0.336 1.00 95.94 78 PHE A C 1
ATOM 582 O O . PHE A 1 78 ? 4.078 -6.480 1.217 1.00 95.94 78 PHE A O 1
ATOM 589 N N . ARG A 1 79 ? 4.798 -8.289 0.097 1.00 95.06 79 ARG A N 1
ATOM 590 C CA . ARG A 1 79 ? 4.006 -9.255 0.878 1.00 95.06 79 ARG A CA 1
ATOM 591 C C . ARG A 1 79 ? 4.441 -9.300 2.343 1.00 95.06 79 ARG A C 1
ATOM 593 O O . ARG A 1 79 ? 3.582 -9.332 3.225 1.00 95.06 79 ARG A O 1
ATOM 600 N N . MET A 1 80 ? 5.746 -9.290 2.612 1.00 95.19 80 MET A N 1
ATOM 601 C CA . MET A 1 80 ? 6.288 -9.256 3.972 1.00 95.19 80 MET A CA 1
ATOM 602 C C . MET A 1 80 ? 5.891 -7.967 4.699 1.00 95.19 80 MET A C 1
ATOM 604 O O . MET A 1 80 ? 5.435 -8.025 5.843 1.00 95.19 80 MET A O 1
ATOM 608 N N . LEU A 1 81 ? 5.992 -6.823 4.019 1.00 95.75 81 LEU A N 1
ATOM 609 C CA . LEU A 1 81 ? 5.603 -5.523 4.556 1.00 95.75 81 LEU A CA 1
ATOM 610 C C . LEU A 1 81 ? 4.147 -5.553 5.028 1.00 95.75 81 LEU A C 1
ATOM 612 O O . LEU A 1 81 ? 3.899 -5.294 6.203 1.00 95.75 81 LEU A O 1
ATOM 616 N N . LEU A 1 82 ? 3.199 -5.953 4.175 1.00 96.81 82 LEU A N 1
ATOM 617 C CA . LEU A 1 82 ? 1.780 -6.008 4.555 1.00 96.81 82 LEU A CA 1
ATOM 618 C C . LEU A 1 82 ? 1.493 -6.985 5.702 1.00 96.81 82 LEU A C 1
ATOM 620 O O . LEU A 1 82 ? 0.683 -6.675 6.574 1.00 96.81 82 LEU A O 1
ATOM 624 N N . ARG A 1 83 ? 2.181 -8.134 5.741 1.00 96.81 83 ARG A N 1
ATOM 625 C CA . ARG A 1 83 ? 2.042 -9.107 6.836 1.00 96.81 83 ARG A CA 1
ATOM 626 C C . ARG A 1 83 ? 2.541 -8.566 8.170 1.00 96.81 83 ARG A C 1
ATOM 628 O O . ARG A 1 83 ? 1.958 -8.887 9.196 1.00 96.81 83 ARG A O 1
ATOM 635 N N . SER A 1 84 ? 3.606 -7.768 8.151 1.00 96.75 84 SER A N 1
ATOM 636 C CA . SER A 1 84 ? 4.197 -7.156 9.347 1.00 96.75 84 SER A CA 1
ATOM 637 C C . SER A 1 84 ? 3.533 -5.840 9.767 1.00 96.75 84 SER A C 1
ATOM 639 O O . SER A 1 84 ? 3.745 -5.382 10.892 1.00 96.75 84 SER A O 1
ATOM 641 N N . PHE A 1 85 ? 2.738 -5.227 8.883 1.00 97.62 85 PHE A N 1
ATOM 642 C CA . PHE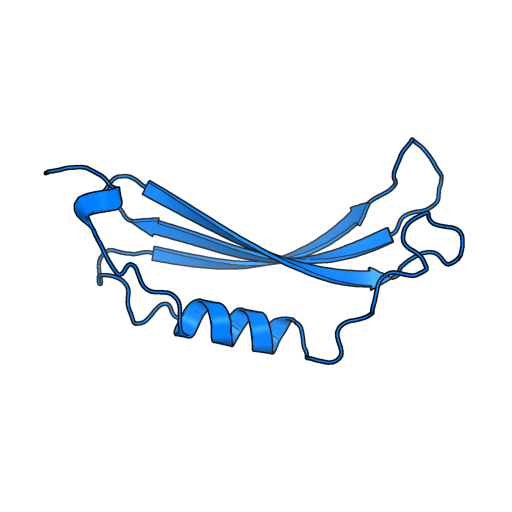 A 1 85 ? 2.152 -3.913 9.109 1.00 97.62 85 PHE A CA 1
ATOM 643 C C . PHE A 1 85 ? 1.172 -3.946 10.281 1.00 97.62 85 PHE A C 1
ATOM 645 O O . PHE A 1 85 ? 0.201 -4.704 10.279 1.00 97.62 85 PHE A O 1
ATOM 652 N N . ARG A 1 86 ? 1.422 -3.097 11.279 1.00 97.25 86 ARG A N 1
ATOM 653 C CA . ARG A 1 86 ? 0.601 -2.958 12.481 1.00 97.25 86 ARG A CA 1
ATOM 654 C C . ARG A 1 86 ? 0.605 -1.515 12.956 1.00 97.25 86 ARG A C 1
ATOM 656 O O . ARG A 1 86 ? 1.623 -0.834 12.861 1.00 97.25 86 ARG A O 1
ATOM 663 N N . ILE A 1 87 ? -0.509 -1.089 13.531 1.00 96.50 87 ILE A N 1
ATOM 664 C CA . ILE A 1 87 ? -0.607 0.191 14.230 1.00 96.50 87 ILE A CA 1
ATOM 665 C C . ILE A 1 87 ? -0.317 -0.096 15.700 1.00 96.50 87 ILE A C 1
ATOM 667 O O . ILE A 1 87 ? -1.017 -0.884 16.335 1.00 96.50 87 ILE A O 1
ATOM 671 N N . THR A 1 88 ? 0.770 0.478 16.212 1.00 96.88 88 THR A N 1
ATOM 672 C CA . THR A 1 88 ? 1.231 0.250 17.590 1.00 96.88 88 THR A CA 1
ATOM 673 C C . THR A 1 88 ? 0.534 1.147 18.602 1.00 96.88 88 THR A C 1
ATOM 675 O O . THR A 1 88 ? 0.389 0.750 19.752 1.00 96.88 88 THR A O 1
ATOM 678 N N . ASP A 1 89 ? 0.113 2.335 18.172 1.00 96.00 89 ASP A N 1
ATOM 679 C CA . ASP A 1 89 ? -0.608 3.308 18.984 1.00 96.00 89 ASP A CA 1
ATOM 680 C C . ASP A 1 89 ? -1.790 3.857 18.179 1.00 96.00 89 ASP A C 1
ATOM 682 O O . ASP A 1 89 ? -1.609 4.525 17.160 1.00 96.00 89 ASP A O 1
ATOM 686 N N . TRP A 1 90 ? -3.003 3.527 18.622 1.00 94.69 90 TRP A N 1
ATOM 687 C CA . TRP A 1 90 ? -4.242 3.975 17.984 1.00 94.69 90 TRP A CA 1
ATOM 688 C C . TRP A 1 90 ? -4.626 5.406 18.372 1.00 94.69 90 TRP A C 1
ATOM 690 O O . TRP A 1 90 ? -5.418 6.012 17.654 1.00 94.69 90 TRP A O 1
ATOM 700 N N . GLY A 1 91 ? -4.013 5.983 19.415 1.00 94.69 91 GLY A N 1
ATOM 701 C CA . GLY A 1 91 ? -4.165 7.403 19.751 1.00 94.69 91 GLY A CA 1
ATOM 702 C C . GLY A 1 91 ? -3.646 8.340 18.653 1.00 94.69 91 GLY A C 1
ATOM 703 O O . GLY A 1 91 ? -4.003 9.515 18.623 1.00 94.69 91 GLY A O 1
ATOM 704 N N . LEU A 1 92 ? -2.876 7.813 17.690 1.00 94.25 92 LEU A N 1
ATOM 705 C CA . LEU A 1 92 ? -2.463 8.517 16.473 1.00 94.25 92 LEU A CA 1
ATOM 706 C C . LEU A 1 92 ? -3.645 9.115 15.693 1.00 94.25 92 LEU A C 1
ATOM 708 O O . LEU A 1 92 ? -3.486 10.156 15.058 1.00 94.25 92 LEU A O 1
ATOM 712 N N . PHE A 1 93 ? -4.811 8.464 15.719 1.00 93.75 93 PHE A N 1
ATOM 713 C CA . PHE A 1 93 ? -5.992 8.908 14.972 1.00 93.75 93 PHE A CA 1
ATOM 714 C C . PHE A 1 93 ? -6.900 9.855 15.774 1.00 93.75 93 PHE A C 1
ATOM 716 O O . PHE A 1 93 ? -7.981 10.203 15.302 1.00 93.75 93 PHE A O 1
ATOM 723 N N . GLY A 1 94 ? -6.449 10.301 16.951 1.00 86.50 94 GLY A N 1
ATOM 724 C CA . GLY A 1 94 ? -7.211 11.121 17.889 1.00 86.50 94 GLY A CA 1
ATOM 725 C C . GLY A 1 94 ? -7.798 10.312 19.047 1.00 86.50 94 GLY A C 1
ATOM 726 O O . GLY A 1 94 ? -7.812 9.081 19.035 1.00 86.50 94 GLY A O 1
ATOM 727 N N . GLU A 1 95 ? -8.268 11.024 20.069 1.00 66.75 95 GLU A N 1
ATOM 728 C CA . GLU A 1 95 ? -9.102 10.444 21.123 1.00 66.75 95 GLU A CA 1
ATOM 729 C C . GLU A 1 95 ? -10.523 10.271 20.564 1.00 66.75 95 GLU A C 1
ATOM 731 O O . GLU A 1 95 ? -11.052 11.194 19.940 1.00 66.75 95 GLU A O 1
ATOM 736 N N . GLY A 1 96 ? -11.104 9.078 20.722 1.00 55.00 96 GLY A N 1
ATOM 737 C CA . GLY A 1 96 ? -12.515 8.833 20.401 1.00 55.00 96 GLY A CA 1
ATOM 738 C C . GLY A 1 96 ? -13.465 9.602 21.309 1.00 55.00 96 GLY A C 1
ATOM 739 O O . GLY A 1 96 ? -13.094 9.839 22.481 1.00 55.00 96 GLY A O 1
#